Protein AF-A0A3R8PPK8-F1 (afdb_monomer_lite)

Secondary structure (DSSP, 8-state):
--HHHHHHHHHHHHHHTT--B--HHHHHHHHHHHT-EETTEES-SSHHHHHHH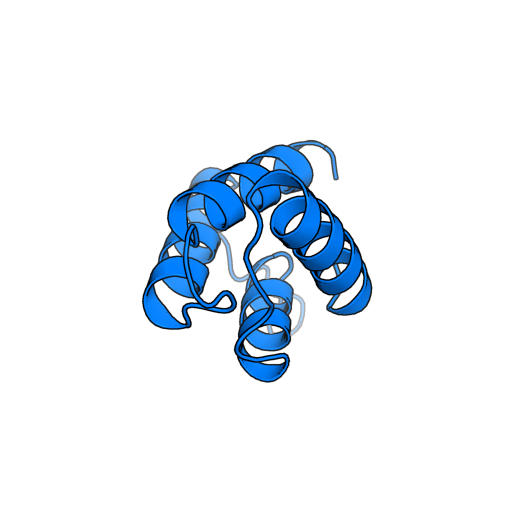HHHHHHHH--BSS-HHHHHHHHHHHHTT-

Radius of gyration: 12.05 Å; chains: 1; bounding box: 26×20×39 Å

Foldseek 3Di:
DALVVLVVLQVVVCVVVVWDFPDSVLSRQLRCLLFPDDVNHGPDPDLVSSLVVSQVSLVVSVRIPDDSNVSSVSSSVVSVVD

Sequence (82 aa):
MDTTDLLVIADEVCDAVHTRIRSLSALSAVAAVTHCTVDGIPVHGTVEQRRADVVETVRRMQPLVTHNALFAEVVVALLDRD

Organism: NCBI:txid36808

pLDDT: mean 94.27, std 5.53, range [66.06, 98.56]

Structure (mmCIF, N/CA/C/O backbone):
data_AF-A0A3R8PPK8-F1
#
_entry.id   AF-A0A3R8PPK8-F1
#
loop_
_atom_site.group_PDB
_atom_site.id
_atom_site.type_symbol
_atom_site.label_atom_id
_atom_site.label_alt_id
_atom_site.label_comp_id
_atom_site.label_asym_id
_atom_site.label_entity_id
_atom_site.label_seq_id
_atom_site.pdbx_PDB_ins_code
_atom_site.Cartn_x
_atom_site.Cartn_y
_atom_site.Cartn_z
_atom_site.occupancy
_atom_site.B_iso_or_equiv
_atom_site.auth_seq_id
_atom_site.auth_comp_id
_atom_site.auth_asym_id
_atom_site.auth_atom_id
_atom_site.pdbx_PDB_model_num
ATOM 1 N N . MET A 1 1 ? 4.677 -8.196 -4.026 1.00 86.81 1 MET A N 1
ATOM 2 C CA . MET A 1 1 ? 3.634 -8.569 -3.053 1.00 86.81 1 MET A CA 1
ATOM 3 C C . MET A 1 1 ? 2.337 -8.892 -3.769 1.00 86.81 1 MET A C 1
ATOM 5 O O . MET A 1 1 ? 1.915 -8.129 -4.634 1.00 86.81 1 MET A O 1
ATOM 9 N N . ASP A 1 2 ? 1.715 -10.017 -3.444 1.00 90.06 2 ASP A N 1
ATOM 10 C CA . ASP A 1 2 ? 0.380 -10.358 -3.935 1.00 90.06 2 ASP A CA 1
ATOM 11 C C . ASP A 1 2 ? -0.722 -9.944 -2.934 1.00 90.06 2 ASP A C 1
ATOM 13 O O . ASP A 1 2 ? -0.467 -9.292 -1.920 1.00 90.06 2 ASP A O 1
ATOM 17 N N . THR A 1 3 ? -1.990 -10.254 -3.231 1.00 92.81 3 THR A N 1
ATOM 18 C CA . THR A 1 3 ? -3.100 -9.896 -2.322 1.00 92.81 3 THR A CA 1
ATOM 19 C C . THR A 1 3 ? -3.024 -10.644 -0.985 1.00 92.81 3 THR A C 1
ATOM 21 O O . THR A 1 3 ? -3.489 -10.117 0.024 1.00 92.81 3 THR A O 1
ATOM 24 N N . THR A 1 4 ? -2.442 -11.844 -0.960 1.00 93.75 4 THR A N 1
ATOM 25 C CA . THR A 1 4 ? -2.279 -12.649 0.257 1.00 93.75 4 THR A CA 1
ATOM 26 C C . THR A 1 4 ? -1.251 -12.006 1.178 1.00 93.75 4 THR A C 1
ATOM 28 O O . THR A 1 4 ? -1.534 -11.836 2.362 1.00 93.75 4 THR A O 1
ATOM 31 N N . ASP A 1 5 ? -0.119 -11.556 0.631 1.00 93.94 5 ASP A N 1
ATOM 32 C CA . ASP A 1 5 ? 0.899 -10.815 1.385 1.00 93.94 5 ASP A CA 1
ATOM 33 C C . ASP A 1 5 ? 0.293 -9.558 2.027 1.00 93.94 5 ASP A C 1
ATOM 35 O O . ASP A 1 5 ? 0.458 -9.303 3.221 1.00 93.94 5 ASP A O 1
ATOM 39 N N . LEU A 1 6 ? -0.478 -8.789 1.247 1.00 95.06 6 LEU A N 1
ATOM 40 C CA . LEU A 1 6 ? -1.143 -7.582 1.742 1.00 95.06 6 LEU A CA 1
ATOM 41 C C . LEU A 1 6 ? -2.189 -7.881 2.818 1.00 95.06 6 LEU A C 1
ATOM 43 O O . LEU A 1 6 ? -2.404 -7.044 3.694 1.00 95.06 6 LEU A O 1
ATOM 47 N N . LEU A 1 7 ? -2.846 -9.041 2.759 1.00 96.69 7 LEU A N 1
ATOM 48 C CA . LEU A 1 7 ? -3.805 -9.454 3.777 1.00 96.69 7 LEU A CA 1
ATOM 49 C C . LEU A 1 7 ? -3.109 -9.745 5.108 1.00 96.69 7 LEU A C 1
ATOM 51 O O . LEU A 1 7 ? -3.583 -9.267 6.133 1.00 96.69 7 LEU A O 1
ATOM 55 N N . VAL A 1 8 ? -1.983 -10.462 5.083 1.00 97.50 8 VAL A N 1
ATOM 56 C CA . VAL A 1 8 ? -1.184 -10.752 6.286 1.00 97.50 8 VAL A CA 1
ATOM 57 C C . VAL A 1 8 ? -0.707 -9.453 6.933 1.00 97.50 8 VAL A C 1
ATOM 59 O O . VAL A 1 8 ? -0.911 -9.242 8.124 1.00 97.50 8 VAL A O 1
ATOM 62 N N . ILE A 1 9 ? -0.168 -8.529 6.136 1.00 96.69 9 ILE A N 1
ATOM 63 C CA . ILE A 1 9 ? 0.289 -7.222 6.632 1.00 96.69 9 ILE A CA 1
ATOM 64 C C . ILE A 1 9 ? -0.872 -6.414 7.208 1.00 96.69 9 ILE A C 1
ATOM 66 O O . ILE A 1 9 ? -0.734 -5.764 8.243 1.00 96.69 9 ILE A O 1
ATOM 70 N N . ALA A 1 10 ? -2.024 -6.420 6.535 1.00 97.56 10 ALA A N 1
ATOM 71 C CA . ALA A 1 10 ? -3.199 -5.705 7.010 1.00 97.56 10 ALA A CA 1
ATOM 72 C C . ALA A 1 10 ? -3.706 -6.265 8.342 1.00 97.56 10 ALA A C 1
ATOM 74 O O . ALA A 1 10 ? -4.118 -5.471 9.184 1.00 97.56 10 ALA A O 1
ATOM 75 N N . ASP A 1 11 ? -3.664 -7.582 8.534 1.00 98.00 11 ASP A N 1
ATOM 76 C CA . ASP A 1 11 ? -4.061 -8.244 9.779 1.00 98.00 11 ASP A CA 1
ATOM 77 C C . ASP A 1 11 ? -3.140 -7.829 10.936 1.00 98.00 11 ASP A C 1
ATOM 79 O O . ASP A 1 11 ? -3.611 -7.294 11.939 1.00 98.00 11 ASP A O 1
ATOM 83 N N . GLU A 1 12 ? -1.820 -7.906 10.737 1.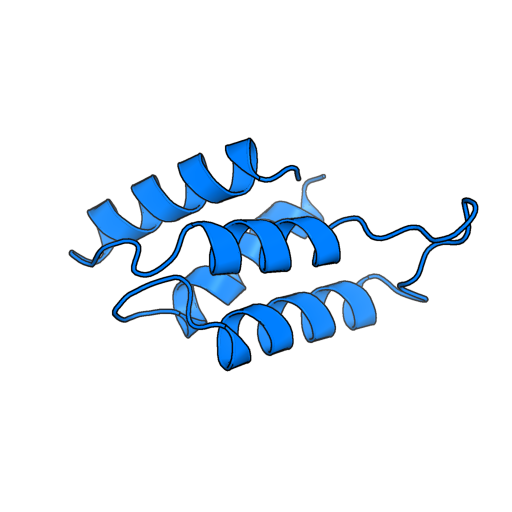00 98.19 12 GLU A N 1
ATOM 84 C CA . GLU A 1 12 ? -0.829 -7.477 11.735 1.00 98.19 12 GLU A CA 1
ATOM 85 C C . GLU A 1 12 ? -0.972 -5.991 12.104 1.00 98.19 12 GLU A C 1
ATOM 87 O O . GLU A 1 12 ? -0.920 -5.617 13.280 1.00 98.19 12 GLU A O 1
ATOM 92 N N . VAL A 1 13 ? -1.193 -5.122 11.111 1.00 98.00 13 VAL A N 1
ATOM 93 C CA . VAL A 1 13 ? -1.440 -3.694 11.359 1.00 98.00 13 VAL A CA 1
ATOM 94 C C . VAL A 1 13 ? -2.759 -3.497 12.106 1.00 98.00 13 VAL A C 1
ATOM 96 O O . VAL A 1 13 ? -2.808 -2.686 13.032 1.00 98.00 13 VAL A O 1
ATOM 99 N N . CYS A 1 14 ? -3.820 -4.223 11.739 1.00 98.31 14 CYS A N 1
ATOM 100 C CA . CYS A 1 14 ? -5.115 -4.146 12.416 1.00 98.31 14 CYS A CA 1
ATOM 101 C C . CYS A 1 14 ? -5.007 -4.503 13.896 1.00 98.31 14 CYS A C 1
ATOM 103 O O . CYS A 1 14 ? -5.534 -3.759 14.730 1.00 98.31 14 CYS A O 1
ATOM 105 N N . ASP A 1 15 ? -4.284 -5.573 14.209 1.00 98.38 15 ASP A N 1
ATOM 106 C CA . ASP A 1 15 ? -4.045 -6.026 15.574 1.00 98.38 15 ASP A CA 1
ATOM 107 C C . ASP A 1 15 ? -3.244 -5.000 16.382 1.00 98.38 15 ASP A C 1
ATOM 109 O O . ASP A 1 15 ? -3.616 -4.673 17.513 1.00 98.38 15 ASP A O 1
ATOM 113 N N . ALA A 1 16 ? -2.196 -4.420 15.788 1.00 98.31 16 ALA A N 1
ATOM 114 C CA . ALA A 1 16 ? -1.316 -3.467 16.459 1.00 98.31 16 ALA A CA 1
ATOM 115 C C . ALA A 1 16 ? -2.000 -2.141 16.841 1.00 98.31 16 ALA A C 1
ATOM 117 O O . ALA A 1 16 ? -1.664 -1.552 17.869 1.00 98.31 16 ALA A O 1
ATOM 118 N N . VAL A 1 17 ? -2.943 -1.648 16.027 1.00 97.69 17 VAL A N 1
ATOM 119 C CA . VAL A 1 17 ? -3.609 -0.344 16.255 1.00 97.69 17 VAL A CA 1
ATOM 120 C C . VAL A 1 17 ? -5.105 -0.454 16.539 1.00 97.69 17 VAL A C 1
ATOM 122 O O . VAL A 1 17 ? -5.829 0.542 16.468 1.00 97.69 17 VAL A O 1
ATOM 125 N N . HIS A 1 18 ? -5.574 -1.661 16.865 1.00 97.50 18 HIS A N 1
ATOM 126 C CA . HIS A 1 18 ? -6.973 -1.965 17.172 1.00 97.50 18 HIS A CA 1
ATOM 127 C C . HIS A 1 18 ? -7.951 -1.432 16.112 1.00 97.50 18 HIS A C 1
ATOM 129 O O . HIS A 1 18 ? -8.966 -0.798 16.419 1.00 97.50 18 HIS A O 1
ATOM 135 N N . THR A 1 19 ? -7.637 -1.677 14.840 1.00 97.94 19 THR A N 1
ATOM 136 C CA . THR A 1 19 ? -8.522 -1.370 13.710 1.00 97.94 19 THR A CA 1
ATOM 137 C C . THR A 1 19 ? -8.979 -2.650 13.017 1.00 97.94 19 THR A C 1
ATOM 139 O O . THR 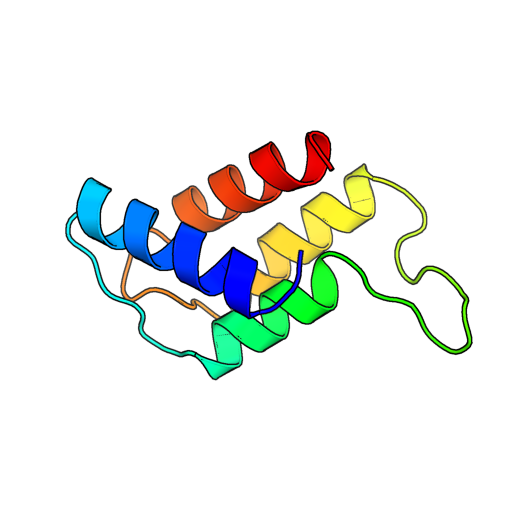A 1 19 ? -8.821 -3.748 13.541 1.00 97.94 19 THR A O 1
ATOM 142 N N . ARG A 1 20 ? -9.665 -2.516 11.882 1.00 98.25 20 ARG A N 1
ATOM 143 C CA . ARG A 1 20 ? -10.201 -3.641 11.113 1.00 98.25 20 ARG A CA 1
ATOM 144 C C . ARG A 1 20 ? -10.050 -3.378 9.626 1.00 98.25 20 ARG A C 1
ATOM 146 O O . ARG A 1 20 ? -10.168 -2.232 9.176 1.00 98.25 20 ARG A O 1
ATOM 153 N N . ILE A 1 21 ? -9.910 -4.453 8.859 1.00 98.12 21 ILE A N 1
ATOM 154 C CA . ILE A 1 21 ? -10.019 -4.408 7.403 1.00 98.12 21 ILE A CA 1
ATOM 155 C C . ILE A 1 21 ? -11.450 -3.998 7.039 1.00 98.12 21 ILE A C 1
ATOM 157 O O . ILE A 1 21 ? -12.430 -4.595 7.486 1.00 98.12 21 ILE A O 1
ATOM 161 N N . ARG A 1 22 ? -11.571 -2.946 6.231 1.00 98.06 22 ARG A N 1
ATOM 162 C CA . ARG A 1 22 ? -12.842 -2.431 5.711 1.00 98.06 22 ARG A CA 1
ATOM 163 C C . ARG A 1 22 ? -13.202 -3.077 4.379 1.00 98.06 22 ARG A C 1
ATOM 165 O O . ARG A 1 22 ? -14.382 -3.273 4.103 1.00 98.06 22 ARG A O 1
ATOM 172 N N . SER A 1 23 ? -12.207 -3.347 3.531 1.00 97.94 23 SER A N 1
ATOM 173 C CA . SER A 1 23 ? -12.439 -3.837 2.172 1.00 97.94 23 SER A CA 1
ATOM 174 C C . SER A 1 23 ? -11.287 -4.692 1.639 1.00 97.94 23 SER A C 1
ATOM 176 O O . SER A 1 23 ? -10.176 -4.206 1.432 1.00 97.94 23 SER A O 1
ATOM 178 N N . LEU A 1 24 ? -11.587 -5.957 1.331 1.00 96.62 24 LEU A N 1
ATOM 179 C CA . LEU A 1 24 ? -10.651 -6.871 0.669 1.00 96.62 24 LEU A CA 1
ATOM 180 C C . LEU A 1 24 ? -10.387 -6.476 -0.791 1.00 96.62 24 LEU A C 1
ATOM 182 O O . LEU A 1 24 ? -9.272 -6.634 -1.279 1.00 96.62 24 LEU A O 1
ATOM 186 N N . SER A 1 25 ? -11.375 -5.905 -1.490 1.00 97.00 25 SER A N 1
ATOM 187 C CA . SER A 1 25 ? -11.170 -5.409 -2.857 1.00 97.00 25 SER A CA 1
ATOM 188 C C . SER A 1 25 ? -10.256 -4.183 -2.889 1.00 97.00 25 SER A C 1
ATOM 190 O O . SER A 1 25 ? -9.476 -4.027 -3.824 1.00 97.00 25 SER A O 1
ATOM 192 N N . ALA A 1 26 ? -10.284 -3.350 -1.844 1.00 97.38 26 ALA A N 1
ATOM 193 C CA . ALA A 1 26 ? -9.322 -2.265 -1.677 1.00 97.38 26 ALA A CA 1
ATOM 194 C C . ALA A 1 26 ? -7.897 -2.796 -1.456 1.00 97.38 26 ALA A C 1
ATOM 196 O O . ALA A 1 26 ? -6.971 -2.275 -2.068 1.00 97.38 26 ALA A O 1
ATOM 197 N N . LEU A 1 27 ? -7.718 -3.846 -0.642 1.00 96.38 27 LEU A N 1
ATOM 198 C CA . LEU A 1 27 ? -6.412 -4.500 -0.477 1.00 96.38 27 LEU A CA 1
ATOM 199 C C . LEU A 1 27 ? -5.909 -5.110 -1.787 1.00 96.38 27 LEU A C 1
ATOM 201 O O . LEU A 1 27 ? -4.750 -4.917 -2.140 1.00 96.38 27 LEU A O 1
ATOM 205 N N . SER A 1 28 ? -6.785 -5.776 -2.541 1.00 96.00 28 SER A N 1
ATOM 206 C CA . SER A 1 28 ? -6.427 -6.337 -3.846 1.00 96.00 28 SER A CA 1
ATOM 207 C C . SER A 1 28 ? -6.009 -5.253 -4.847 1.00 96.00 28 SER A C 1
ATOM 209 O O . SER A 1 28 ? -5.020 -5.418 -5.559 1.00 96.00 28 SER A O 1
ATOM 211 N N . ALA A 1 29 ? -6.688 -4.101 -4.847 1.00 95.69 29 ALA A N 1
ATOM 212 C CA . ALA A 1 29 ? -6.287 -2.954 -5.659 1.00 95.69 29 ALA A CA 1
ATOM 213 C C . ALA A 1 29 ? -4.905 -2.410 -5.256 1.00 95.69 29 ALA A C 1
ATOM 215 O O . ALA A 1 29 ? -4.091 -2.118 -6.127 1.00 95.69 29 ALA A O 1
ATOM 216 N N . VAL A 1 30 ? -4.611 -2.314 -3.954 1.00 96.50 30 VAL A N 1
ATOM 217 C CA . VAL A 1 30 ? -3.280 -1.913 -3.464 1.00 96.50 30 VAL A CA 1
ATOM 218 C C . VAL A 1 30 ? -2.218 -2.921 -3.907 1.00 96.50 30 VAL A C 1
ATOM 220 O O . VAL A 1 30 ? -1.194 -2.516 -4.454 1.00 96.50 30 VAL A O 1
ATOM 223 N N . ALA A 1 31 ? -2.478 -4.221 -3.748 1.00 94.69 31 ALA A N 1
ATOM 224 C CA . ALA A 1 31 ? -1.570 -5.283 -4.174 1.00 94.69 31 ALA A CA 1
ATOM 225 C C . ALA A 1 31 ? -1.250 -5.195 -5.675 1.00 94.69 31 ALA A C 1
ATOM 227 O O . ALA A 1 31 ? -0.080 -5.241 -6.052 1.00 94.69 31 ALA A O 1
ATOM 228 N N . ALA A 1 32 ? -2.257 -4.960 -6.521 1.00 93.38 32 ALA A N 1
ATOM 229 C CA . ALA A 1 32 ? -2.067 -4.790 -7.962 1.00 93.38 32 ALA A CA 1
ATOM 230 C C . ALA A 1 32 ? -1.127 -3.623 -8.319 1.00 93.38 32 ALA A C 1
ATOM 232 O O . ALA A 1 32 ? -0.430 -3.683 -9.329 1.00 93.38 32 ALA A O 1
ATOM 233 N N . VAL A 1 33 ? -1.067 -2.576 -7.489 1.00 93.38 33 VAL A N 1
ATOM 234 C CA . VAL A 1 33 ? -0.156 -1.440 -7.689 1.00 93.38 33 VAL A CA 1
ATOM 235 C C . VAL A 1 33 ? 1.268 -1.765 -7.230 1.00 93.38 33 VAL A C 1
ATOM 237 O O . VAL A 1 33 ? 2.214 -1.263 -7.831 1.00 93.38 33 VAL A O 1
ATOM 240 N N . THR A 1 34 ? 1.459 -2.630 -6.228 1.00 89.62 34 THR A N 1
ATOM 241 C CA . THR A 1 34 ? 2.803 -2.962 -5.707 1.00 89.62 34 THR A CA 1
ATOM 242 C C . THR A 1 34 ? 3.732 -3.584 -6.755 1.00 89.62 34 THR A C 1
ATOM 244 O O . THR A 1 34 ? 4.935 -3.325 -6.743 1.00 89.62 34 THR A O 1
ATOM 247 N N . HIS A 1 35 ? 3.189 -4.362 -7.696 1.00 82.25 35 HIS A N 1
ATOM 248 C CA . HIS A 1 35 ? 3.948 -4.967 -8.789 1.00 82.25 35 HIS A CA 1
ATOM 249 C C . HIS A 1 35 ? 3.118 -4.985 -10.077 1.00 82.25 35 HIS A C 1
ATOM 251 O O . HIS A 1 35 ? 2.583 -6.013 -10.489 1.00 82.25 35 HIS A O 1
ATOM 257 N N . CYS A 1 36 ? 2.972 -3.812 -10.696 1.00 85.19 36 CYS A N 1
ATOM 258 C CA . CYS A 1 36 ? 2.152 -3.650 -11.891 1.00 85.19 36 CYS A CA 1
ATOM 259 C C . CYS A 1 36 ? 2.995 -3.731 -13.171 1.00 85.19 36 CYS A C 1
ATOM 261 O O . CYS A 1 36 ? 3.931 -2.948 -13.366 1.00 85.19 36 CYS A O 1
ATOM 263 N N . THR A 1 37 ? 2.632 -4.660 -14.056 1.00 88.25 37 THR A N 1
ATOM 264 C CA . THR A 1 37 ? 3.150 -4.745 -15.426 1.00 88.25 37 THR A CA 1
ATOM 265 C C . THR A 1 37 ? 1.984 -4.814 -16.409 1.00 88.25 37 THR A C 1
ATOM 267 O O . THR A 1 37 ? 0.958 -5.428 -16.117 1.00 88.25 37 THR A O 1
ATOM 270 N N . VAL A 1 38 ? 2.128 -4.179 -17.572 1.00 87.94 38 VAL A N 1
ATOM 271 C CA . VAL A 1 38 ? 1.157 -4.239 -18.676 1.00 87.94 38 VAL A CA 1
ATOM 272 C C . VAL A 1 38 ? 1.909 -4.696 -19.914 1.00 87.94 38 VAL A C 1
ATOM 274 O O . VAL A 1 38 ? 2.880 -4.058 -20.303 1.00 87.94 38 VAL A O 1
ATOM 277 N N . ASP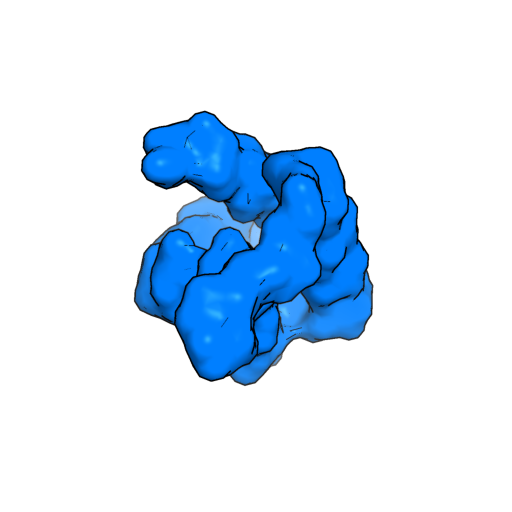 A 1 39 ? 1.519 -5.835 -20.487 1.00 89.69 39 ASP A N 1
ATOM 278 C CA . ASP A 1 39 ? 2.246 -6.487 -21.589 1.00 89.69 39 ASP A CA 1
ATOM 279 C C . ASP A 1 39 ? 3.751 -6.680 -21.300 1.00 89.69 39 ASP A C 1
ATOM 281 O O . ASP A 1 39 ? 4.607 -6.545 -22.171 1.00 89.69 39 ASP A O 1
ATOM 285 N N . GLY A 1 40 ? 4.087 -6.975 -20.037 1.00 88.62 40 GLY A N 1
ATOM 286 C CA . GLY A 1 40 ? 5.469 -7.131 -19.568 1.00 88.62 40 GLY A CA 1
ATOM 287 C C . GLY A 1 40 ? 6.226 -5.817 -19.345 1.00 88.62 40 GLY A C 1
ATOM 288 O O . GLY A 1 40 ? 7.373 -5.846 -18.905 1.00 88.62 40 GLY A O 1
ATOM 289 N N . ILE A 1 41 ? 5.601 -4.666 -19.599 1.00 87.12 41 ILE A N 1
ATOM 290 C CA . ILE A 1 41 ? 6.184 -3.343 -19.374 1.00 87.12 41 ILE A CA 1
ATOM 291 C C . ILE A 1 41 ? 5.912 -2.928 -17.922 1.00 87.12 41 ILE A C 1
ATOM 293 O O . ILE A 1 41 ? 4.743 -2.871 -17.526 1.00 87.12 41 ILE A O 1
ATOM 297 N N . PRO A 1 42 ? 6.947 -2.623 -17.115 1.00 88.56 42 PRO A N 1
ATOM 298 C CA . PRO A 1 42 ? 6.759 -2.056 -15.786 1.00 88.56 42 PRO A CA 1
ATOM 299 C C . PRO A 1 42 ? 5.971 -0.751 -15.872 1.00 88.56 42 PRO A C 1
ATOM 301 O O . PRO A 1 42 ? 6.347 0.161 -16.606 1.00 88.56 42 PRO A O 1
ATOM 304 N N . VAL A 1 43 ? 4.880 -0.657 -15.114 1.00 88.81 43 VAL A N 1
ATOM 305 C CA . VAL A 1 43 ? 4.067 0.570 -15.069 1.00 88.81 43 VAL A CA 1
ATOM 306 C C . VAL A 1 43 ? 4.801 1.690 -14.332 1.00 88.81 43 VAL A C 1
ATOM 308 O O . VAL A 1 43 ? 4.672 2.862 -14.680 1.00 88.81 43 VAL A O 1
ATOM 311 N N . HIS A 1 44 ? 5.607 1.324 -13.337 1.00 89.62 44 HIS A N 1
ATOM 312 C CA . HIS A 1 44 ? 6.380 2.265 -12.535 1.00 89.62 44 HIS A CA 1
ATOM 313 C C . HIS A 1 44 ? 7.734 2.535 -13.180 1.00 89.62 44 HIS A C 1
ATOM 315 O O . HIS A 1 44 ? 8.516 1.607 -13.382 1.00 89.62 44 HIS A O 1
ATOM 321 N N . GLY A 1 45 ? 8.029 3.806 -13.463 1.00 83.88 45 GLY A N 1
ATOM 322 C CA . GLY A 1 45 ? 9.311 4.215 -14.041 1.00 83.88 45 GLY A CA 1
ATOM 323 C C . GLY A 1 45 ? 10.454 4.252 -13.024 1.00 83.88 45 GLY A C 1
ATOM 324 O O . GLY A 1 45 ? 11.613 4.100 -13.403 1.00 83.88 45 GLY A O 1
ATOM 325 N N . THR A 1 46 ? 10.138 4.433 -11.736 1.00 90.25 46 THR A N 1
ATOM 326 C CA . THR A 1 46 ? 11.109 4.408 -10.633 1.00 90.25 46 THR A CA 1
ATOM 327 C C . THR A 1 46 ? 10.516 3.793 -9.364 1.00 90.25 46 THR A C 1
ATOM 329 O O . THR A 1 46 ? 9.298 3.629 -9.233 1.00 90.25 46 THR A O 1
ATOM 332 N N . VAL A 1 47 ? 11.384 3.479 -8.397 1.00 90.62 47 VAL A N 1
ATOM 333 C CA . VAL A 1 47 ? 10.970 3.004 -7.068 1.00 90.62 47 VAL A CA 1
ATOM 334 C C . VAL A 1 47 ? 10.161 4.080 -6.338 1.00 90.62 47 VAL A C 1
ATOM 336 O O . VAL A 1 47 ? 9.147 3.774 -5.719 1.00 90.62 47 VAL A O 1
ATOM 339 N N . GLU A 1 48 ? 10.547 5.349 -6.452 1.00 92.88 48 GLU A N 1
ATOM 340 C CA . GLU A 1 48 ? 9.861 6.481 -5.822 1.00 92.88 48 GLU A CA 1
ATOM 341 C C . GLU A 1 48 ? 8.454 6.670 -6.387 1.00 92.88 48 GLU A C 1
ATOM 343 O O . GLU A 1 48 ? 7.515 6.893 -5.621 1.00 92.88 48 GLU A O 1
ATOM 348 N N . GLN A 1 49 ? 8.293 6.527 -7.707 1.00 93.38 49 GLN A N 1
ATOM 349 C CA . GLN A 1 49 ? 6.980 6.563 -8.346 1.00 93.38 49 GLN A CA 1
ATOM 350 C C . GLN A 1 49 ? 6.097 5.423 -7.828 1.00 93.38 49 GLN A C 1
ATOM 352 O O . GLN A 1 49 ? 4.973 5.669 -7.396 1.00 93.38 49 GLN A O 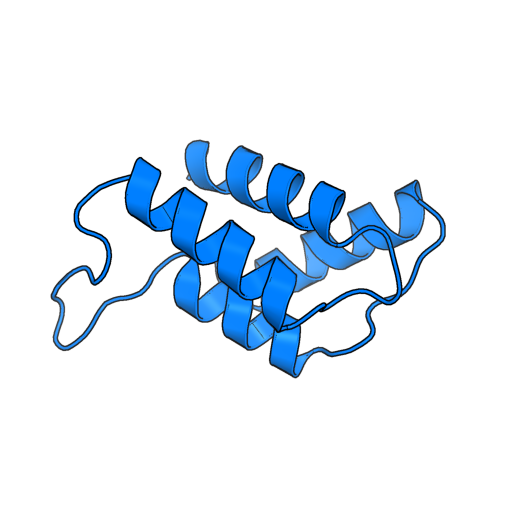1
ATOM 357 N N . ARG A 1 50 ? 6.639 4.200 -7.757 1.00 93.69 50 ARG A N 1
ATOM 358 C CA . ARG A 1 50 ? 5.935 3.040 -7.194 1.00 93.69 50 ARG A CA 1
ATOM 359 C C . ARG A 1 50 ? 5.461 3.298 -5.763 1.00 93.69 50 ARG A C 1
ATOM 361 O O . ARG A 1 50 ? 4.314 3.004 -5.434 1.00 93.69 50 ARG A O 1
ATOM 368 N N . ARG A 1 51 ? 6.319 3.864 -4.906 1.00 95.12 51 ARG A N 1
ATOM 369 C CA . ARG A 1 51 ? 5.957 4.216 -3.521 1.00 95.12 51 ARG A CA 1
ATOM 370 C C . ARG A 1 51 ? 4.834 5.248 -3.479 1.00 95.12 51 ARG A C 1
ATOM 372 O O . ARG A 1 51 ? 3.869 5.062 -2.741 1.00 95.12 51 ARG A O 1
ATOM 379 N N . ALA A 1 52 ? 4.950 6.314 -4.270 1.00 96.00 52 ALA A N 1
ATOM 380 C CA . ALA A 1 52 ? 3.942 7.366 -4.337 1.00 96.00 52 ALA A CA 1
ATOM 381 C C . ALA A 1 52 ? 2.579 6.814 -4.782 1.00 96.00 52 ALA A C 1
ATOM 383 O O . ALA A 1 52 ? 1.561 7.120 -4.160 1.00 96.00 52 ALA A O 1
ATOM 384 N N . ASP A 1 53 ? 2.567 5.941 -5.789 1.00 96.00 53 ASP A N 1
ATOM 385 C CA . ASP A 1 53 ? 1.345 5.331 -6.311 1.00 96.00 53 ASP A CA 1
ATOM 386 C C . ASP A 1 53 ? 0.698 4.376 -5.301 1.00 96.00 53 ASP A C 1
ATOM 388 O O . ASP A 1 53 ? -0.528 4.364 -5.157 1.00 96.00 53 ASP A O 1
ATOM 392 N N . VAL A 1 54 ? 1.492 3.619 -4.538 1.00 96.69 54 VAL A N 1
ATOM 393 C CA . VAL A 1 54 ? 0.983 2.776 -3.442 1.00 96.69 54 VAL A CA 1
ATOM 394 C C . VAL A 1 54 ? 0.351 3.630 -2.344 1.00 96.69 54 VAL A C 1
ATOM 396 O O . VAL A 1 54 ? -0.784 3.361 -1.942 1.00 96.69 54 VAL A O 1
ATOM 399 N N . VAL A 1 55 ? 1.033 4.689 -1.898 1.00 98.00 55 VAL A N 1
ATOM 400 C CA . VAL A 1 55 ? 0.512 5.611 -0.875 1.00 98.00 55 VAL A CA 1
ATOM 401 C C . VAL A 1 55 ? -0.788 6.260 -1.339 1.00 98.00 55 VAL A C 1
ATOM 403 O O . VAL A 1 55 ? -1.774 6.278 -0.599 1.00 98.00 55 VAL A O 1
ATOM 406 N N . GLU A 1 56 ? -0.828 6.749 -2.577 1.00 98.06 56 GLU A N 1
ATOM 407 C CA . GLU A 1 56 ? -2.025 7.365 -3.145 1.00 98.06 56 GLU A CA 1
ATOM 408 C C . GLU A 1 56 ? -3.174 6.358 -3.278 1.00 98.06 56 GLU A C 1
ATOM 410 O O . GLU A 1 56 ? -4.325 6.681 -2.969 1.00 98.06 56 GLU A O 1
ATOM 415 N N . THR A 1 57 ? -2.878 5.120 -3.674 1.00 98.00 57 THR A N 1
ATOM 416 C CA . THR A 1 57 ? -3.880 4.056 -3.795 1.00 98.00 57 THR A CA 1
ATOM 417 C C . THR A 1 57 ? -4.469 3.700 -2.436 1.00 98.00 57 THR A C 1
ATOM 419 O O . THR A 1 57 ? -5.691 3.673 -2.293 1.00 98.00 57 THR A O 1
ATOM 422 N N . VAL A 1 58 ? -3.642 3.513 -1.404 1.00 98.31 58 VAL A N 1
ATOM 423 C CA . VAL A 1 58 ? -4.119 3.283 -0.030 1.00 98.31 58 VAL A CA 1
ATOM 424 C C . VAL A 1 58 ? -4.956 4.470 0.453 1.00 98.31 58 VAL A C 1
ATOM 426 O O . VAL A 1 58 ? -6.044 4.278 1.003 1.00 98.31 58 VAL A O 1
ATOM 429 N N . ARG A 1 59 ? -4.506 5.705 0.194 1.00 98.31 59 ARG A N 1
ATOM 430 C CA . ARG A 1 59 ? -5.232 6.926 0.566 1.00 98.31 59 ARG A CA 1
ATOM 431 C C . ARG A 1 59 ? -6.606 7.008 -0.100 1.00 98.31 59 ARG A C 1
ATOM 433 O O . ARG A 1 59 ? -7.562 7.406 0.561 1.00 98.31 59 ARG A O 1
ATOM 440 N N . ARG A 1 60 ? -6.736 6.639 -1.375 1.00 98.31 60 ARG A N 1
ATOM 441 C CA . ARG A 1 60 ? -8.025 6.655 -2.092 1.00 98.31 60 ARG A CA 1
ATOM 442 C C . ARG A 1 60 ? -8.935 5.509 -1.683 1.00 98.31 60 ARG A C 1
ATOM 444 O O . ARG A 1 60 ? -10.127 5.712 -1.469 1.00 98.31 60 ARG A O 1
ATOM 451 N N . MET A 1 61 ? -8.375 4.309 -1.594 1.00 98.25 61 MET A N 1
ATOM 452 C CA . MET A 1 61 ? -9.147 3.088 -1.407 1.00 98.25 61 MET A CA 1
ATOM 453 C C . MET A 1 61 ? -9.507 2.843 0.055 1.00 98.25 61 MET A C 1
ATOM 455 O O . MET A 1 61 ? -10.489 2.147 0.307 1.00 98.25 61 MET A O 1
ATOM 459 N N . GLN A 1 62 ? -8.760 3.419 1.006 1.00 98.25 62 GLN A N 1
ATOM 460 C CA . GLN A 1 62 ? -8.967 3.281 2.453 1.00 98.25 62 GLN A CA 1
ATOM 461 C C . GLN A 1 62 ? -9.273 1.813 2.829 1.00 98.25 62 GLN A C 1
ATOM 463 O O . GLN A 1 62 ? -10.416 1.497 3.184 1.00 98.25 62 GLN A O 1
ATOM 468 N N . PRO A 1 63 ? -8.320 0.878 2.646 1.00 98.00 63 PRO A N 1
ATOM 469 C CA . PRO A 1 63 ? -8.550 -0.546 2.892 1.00 98.00 63 PRO A CA 1
ATOM 470 C C . PRO A 1 63 ? -8.906 -0.870 4.347 1.00 98.00 63 PRO A C 1
ATOM 472 O O . PRO A 1 63 ? -9.637 -1.831 4.586 1.00 98.00 63 PRO A O 1
ATOM 475 N N . LEU A 1 64 ? -8.448 -0.062 5.305 1.00 98.56 64 LEU A N 1
ATOM 476 C CA . LEU A 1 64 ? -8.744 -0.183 6.732 1.00 98.56 64 LEU A CA 1
ATOM 477 C C . LEU A 1 64 ? -9.817 0.824 7.170 1.00 98.56 64 LEU A C 1
ATOM 479 O O . LEU A 1 64 ? -10.057 1.835 6.504 1.00 98.56 64 LEU A O 1
ATOM 483 N N . VAL A 1 65 ? -10.461 0.570 8.312 1.00 98.44 65 VAL A N 1
ATOM 484 C CA . VAL A 1 65 ? -11.440 1.501 8.907 1.00 98.44 65 VAL A CA 1
ATOM 485 C C . VAL A 1 65 ? -10.767 2.798 9.380 1.00 98.44 65 VAL A C 1
ATOM 487 O O . VAL A 1 65 ? -11.332 3.877 9.222 1.00 98.44 65 VAL A O 1
ATOM 490 N N . THR A 1 66 ? -9.555 2.703 9.927 1.00 98.19 66 THR A N 1
ATOM 491 C CA . THR A 1 66 ? -8.714 3.829 10.371 1.00 98.19 66 THR A CA 1
ATOM 492 C C . THR A 1 66 ? -7.240 3.524 10.088 1.00 98.19 66 THR A C 1
ATOM 494 O O . THR A 1 66 ? -6.916 2.434 9.631 1.00 98.19 66 THR A O 1
ATOM 497 N N . HIS A 1 67 ? -6.335 4.474 10.349 1.00 98.38 67 HIS A N 1
ATOM 498 C CA . HIS A 1 67 ? -4.879 4.271 10.248 1.00 98.38 67 HIS A CA 1
ATOM 499 C C . HIS A 1 67 ? -4.362 3.865 8.850 1.00 98.38 67 HIS A C 1
ATOM 501 O O . HIS A 1 67 ? -3.296 3.273 8.723 1.00 98.38 67 HIS A O 1
ATOM 507 N N . ASN A 1 68 ? -5.064 4.250 7.777 1.00 98.38 68 ASN A N 1
ATOM 508 C CA . ASN A 1 68 ? -4.632 3.965 6.401 1.00 98.38 68 ASN A CA 1
ATOM 509 C C . ASN A 1 68 ? -3.292 4.626 6.024 1.00 98.38 68 ASN A C 1
ATOM 511 O O . ASN A 1 68 ? -2.566 4.084 5.201 1.00 98.38 68 ASN A O 1
ATOM 515 N N . ALA A 1 69 ? -2.939 5.768 6.628 1.00 98.31 69 ALA A N 1
ATOM 516 C CA . ALA A 1 69 ? -1.628 6.392 6.416 1.00 98.31 69 ALA A CA 1
ATOM 517 C C . ALA A 1 69 ? -0.488 5.514 6.964 1.00 98.31 69 ALA A C 1
ATOM 519 O O . ALA A 1 69 ? 0.445 5.204 6.233 1.00 98.31 69 ALA A O 1
ATOM 520 N N . LEU A 1 70 ? -0.630 5.025 8.202 1.00 98.12 70 LEU A N 1
ATOM 521 C CA . LEU A 1 70 ? 0.312 4.079 8.805 1.00 98.12 70 LEU A CA 1
ATOM 522 C C . LEU A 1 70 ? 0.413 2.792 7.978 1.00 98.12 70 LEU A C 1
ATOM 524 O O . LEU A 1 70 ? 1.506 2.307 7.713 1.00 98.12 70 LEU A O 1
ATOM 528 N N . PHE A 1 71 ? -0.725 2.253 7.532 1.00 98.19 71 PHE A N 1
ATOM 529 C CA . PHE A 1 71 ? -0.732 1.076 6.668 1.00 98.19 71 PHE A CA 1
ATOM 530 C C . PHE A 1 71 ? 0.063 1.308 5.373 1.00 98.19 71 PHE A C 1
ATOM 532 O O . PHE A 1 71 ? 0.864 0.461 4.990 1.00 98.19 71 PHE A O 1
ATOM 539 N N . ALA A 1 72 ? -0.095 2.470 4.729 1.00 98.06 72 ALA A N 1
ATOM 540 C CA . ALA A 1 72 ? 0.682 2.819 3.542 1.00 98.06 72 ALA A CA 1
ATOM 541 C C . ALA A 1 72 ? 2.194 2.867 3.822 1.00 98.06 72 ALA A C 1
ATOM 543 O O . ALA A 1 72 ? 2.975 2.365 3.017 1.00 98.06 72 ALA A O 1
ATOM 544 N N . GLU A 1 73 ? 2.603 3.433 4.961 1.00 97.81 73 GLU A N 1
ATOM 545 C CA . GLU A 1 73 ? 4.010 3.484 5.379 1.00 97.81 73 GLU A CA 1
ATOM 546 C C . GLU A 1 73 ? 4.599 2.082 5.575 1.00 97.81 73 GLU A C 1
ATOM 548 O O . GLU A 1 73 ? 5.693 1.809 5.083 1.00 97.81 73 GLU A O 1
ATOM 553 N N . VAL A 1 74 ? 3.861 1.175 6.225 1.00 97.50 74 VAL A N 1
ATOM 554 C CA . VAL A 1 74 ? 4.285 -0.223 6.418 1.00 97.50 74 VAL A CA 1
ATOM 555 C C . VAL A 1 74 ? 4.439 -0.939 5.077 1.00 97.50 74 VAL A C 1
ATOM 557 O O . VAL A 1 74 ? 5.464 -1.574 4.836 1.00 97.50 74 VAL A O 1
ATOM 560 N N . VAL A 1 75 ? 3.460 -0.803 4.176 1.00 96.81 75 VAL A N 1
ATOM 561 C CA . VAL A 1 75 ? 3.523 -1.427 2.846 1.00 96.81 75 VAL A CA 1
ATOM 562 C C . VAL A 1 75 ? 4.719 -0.898 2.051 1.00 96.81 75 VAL A C 1
ATOM 564 O O . VAL A 1 75 ? 5.450 -1.686 1.458 1.00 96.81 75 VAL A O 1
ATOM 567 N N . VAL A 1 76 ? 4.970 0.416 2.072 1.00 96.44 76 VAL A N 1
ATOM 568 C CA . VAL A 1 76 ? 6.146 1.022 1.423 1.00 96.44 76 VAL A CA 1
ATOM 569 C C . VAL A 1 76 ? 7.455 0.509 2.024 1.00 96.44 76 VAL A C 1
ATOM 571 O O . VAL A 1 76 ? 8.369 0.175 1.277 1.00 96.44 76 VAL A O 1
ATOM 574 N N . ALA A 1 77 ? 7.542 0.401 3.350 1.00 95.69 77 ALA A N 1
ATOM 575 C CA . ALA A 1 77 ? 8.743 -0.091 4.015 1.00 95.69 77 ALA A CA 1
ATOM 576 C C . ALA A 1 77 ? 9.056 -1.557 3.665 1.00 95.69 77 ALA A C 1
ATOM 578 O O . ALA A 1 77 ? 10.226 -1.933 3.611 1.00 95.69 77 ALA A O 1
ATOM 579 N N . LEU A 1 78 ? 8.034 -2.385 3.428 1.00 93.81 78 LEU A N 1
ATOM 580 C CA . LEU A 1 78 ? 8.201 -3.784 3.016 1.00 93.81 78 LEU A CA 1
ATOM 581 C C . LEU A 1 78 ? 8.499 -3.922 1.518 1.00 93.81 78 LEU A C 1
ATOM 583 O O . LEU A 1 78 ? 9.338 -4.735 1.146 1.00 93.81 78 LEU A O 1
ATOM 587 N N . LEU A 1 79 ? 7.916 -3.063 0.680 1.00 89.75 79 LEU A N 1
ATOM 588 C CA . LEU A 1 79 ? 8.198 -2.965 -0.759 1.00 89.75 79 LEU A CA 1
ATOM 589 C C . LEU A 1 79 ? 9.674 -2.726 -1.101 1.00 89.75 79 LEU A C 1
ATOM 591 O O . LEU A 1 79 ? 10.100 -3.032 -2.211 1.00 89.75 79 LEU A O 1
ATOM 595 N N . ASP A 1 80 ? 10.427 -2.115 -0.191 1.00 82.88 80 ASP A N 1
ATOM 596 C CA . ASP A 1 80 ? 11.855 -1.836 -0.364 1.00 82.88 80 ASP A CA 1
ATOM 597 C C . ASP A 1 80 ? 12.758 -3.019 0.004 1.00 82.88 80 ASP A C 1
ATOM 599 O O . ASP A 1 80 ? 13.974 -2.950 -0.181 1.00 82.88 80 ASP A O 1
ATOM 603 N N . ARG A 1 81 ? 12.176 -4.071 0.587 1.00 78.81 81 ARG A N 1
ATOM 604 C CA . ARG A 1 81 ? 12.878 -5.280 1.033 1.00 78.81 81 ARG A CA 1
ATOM 605 C C . ARG A 1 81 ? 12.701 -6.453 0.064 1.00 78.81 81 ARG A C 1
ATOM 607 O O . ARG A 1 81 ? 13.457 -7.414 0.191 1.00 78.81 81 ARG A O 1
ATOM 614 N N . AS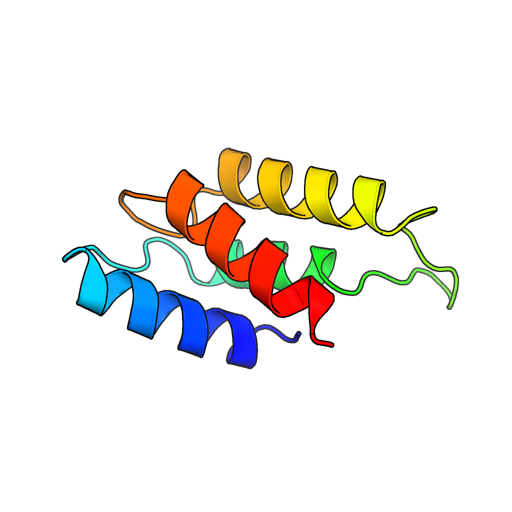P A 1 82 ? 11.733 -6.339 -0.846 1.00 66.06 82 ASP A N 1
ATOM 615 C CA . ASP A 1 82 ? 11.473 -7.218 -1.998 1.00 66.06 82 ASP A CA 1
ATOM 616 C C . ASP A 1 82 ? 12.378 -6.864 -3.191 1.00 66.06 82 ASP A C 1
ATOM 618 O O . ASP A 1 82 ? 12.935 -7.802 -3.807 1.00 66.06 82 ASP A O 1
#